Protein AF-M1SLQ1-F1 (afdb_monomer_lite)

Radius of gyration: 14.74 Å; chains: 1; bounding box: 36×29×38 Å

Sequence (103 aa):
MNTISGPLQENEYEKTIHELNREIVRLAFALNLDLSNHAYLHEFLTADIDRTHDHFHKRETLKGLIILRGQICIQVRDSGMEPLPGPIDESIYKLLQVHQSIE

Foldseek 3Di:
DDPPDDDCPVVNLVVVLVVLQVLLVVLCVVVVHQQAPLVSVLCLLPDDQPPPDPCSVSSVVSNVSVQVSLVVCVVCVVVVHHDDDHSHDNVSSVVVVVVVVPD

Secondary structure (DSSP, 8-state):
-----S---HHHHHHHHHHHHHHHHHHHHHTT--TT-HHHHHHHHHSPPPTTSTTHHHHHHHHHHHHHHHHHHHHHHHTTPPPPP-SS-HHHHHHHHHHHS--

pLDDT: mean 81.06, std 17.16, range [31.36, 97.62]

Structure (mmCIF, N/CA/C/O backbone):
data_AF-M1SLQ1-F1
#
_entry.id   AF-M1SLQ1-F1
#
loop_
_atom_site.group_PDB
_atom_site.id
_atom_site.type_symbol
_atom_site.label_atom_id
_atom_site.label_alt_id
_atom_site.label_comp_id
_atom_site.label_asym_id
_atom_site.label_entity_id
_atom_site.label_seq_id
_atom_site.pdbx_PDB_ins_code
_atom_site.Cartn_x
_atom_site.Cartn_y
_atom_site.Cartn_z
_atom_site.occupancy
_atom_site.B_iso_or_equiv
_atom_site.auth_seq_id
_atom_site.auth_comp_id
_atom_site.auth_asym_id
_atom_site.auth_atom_id
_atom_site.pdbx_PDB_model_num
ATOM 1 N N . MET A 1 1 ? 1.685 -16.994 25.619 1.00 31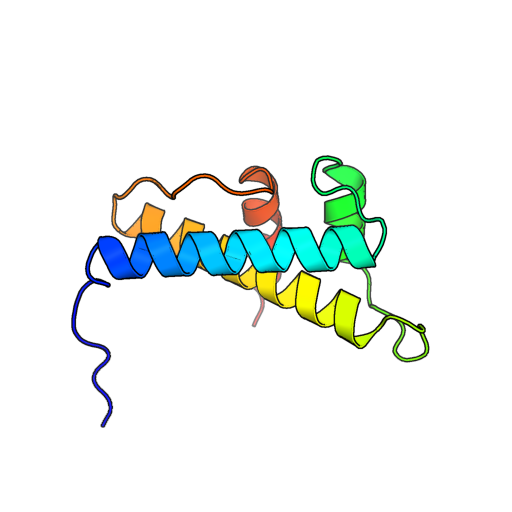.36 1 MET A N 1
ATOM 2 C CA . MET A 1 1 ? 0.460 -16.722 24.840 1.00 31.36 1 MET A CA 1
ATOM 3 C C . MET A 1 1 ? 0.300 -15.211 24.791 1.00 31.36 1 MET A C 1
ATOM 5 O O . MET A 1 1 ? -0.074 -14.637 25.801 1.00 31.36 1 MET A O 1
ATOM 9 N N . ASN A 1 2 ? 0.697 -14.565 23.688 1.00 34.50 2 ASN A N 1
ATOM 10 C CA . ASN A 1 2 ? 0.550 -13.114 23.528 1.00 34.50 2 ASN A CA 1
ATOM 11 C C . ASN A 1 2 ? -0.878 -12.819 23.079 1.00 34.50 2 ASN A C 1
ATOM 13 O O . ASN A 1 2 ? -1.208 -12.916 21.901 1.00 34.50 2 ASN A O 1
ATOM 17 N N . THR A 1 3 ? -1.729 -12.500 24.043 1.00 37.47 3 THR A N 1
ATOM 18 C CA . THR A 1 3 ? -3.023 -11.874 23.808 1.00 37.47 3 THR A CA 1
ATOM 19 C C . THR A 1 3 ? -2.779 -10.467 23.271 1.00 37.47 3 THR A C 1
ATOM 21 O O . THR A 1 3 ? -2.384 -9.577 24.022 1.00 37.47 3 THR A O 1
ATOM 24 N N . ILE A 1 4 ? -2.984 -10.261 21.969 1.00 48.84 4 ILE A N 1
ATOM 25 C CA . ILE A 1 4 ? -3.205 -8.919 21.423 1.00 48.84 4 ILE A CA 1
ATOM 26 C C . ILE A 1 4 ? -4.560 -8.490 21.999 1.00 48.84 4 ILE A C 1
ATOM 28 O O . ILE A 1 4 ? -5.605 -8.956 21.552 1.00 48.84 4 ILE A O 1
ATOM 32 N N . SER A 1 5 ? -4.562 -7.744 23.102 1.00 44.97 5 SER A N 1
ATOM 33 C CA . SER A 1 5 ? -5.791 -7.355 23.799 1.00 44.97 5 SER A CA 1
ATOM 34 C C . SER A 1 5 ? -5.766 -5.878 24.154 1.00 44.97 5 SER A C 1
ATOM 36 O O . SER A 1 5 ? -5.065 -5.453 25.067 1.00 44.97 5 SER A O 1
ATOM 38 N N . GLY A 1 6 ? -6.571 -5.136 23.398 1.00 42.94 6 GLY A N 1
ATOM 39 C CA . GLY A 1 6 ? -6.883 -3.718 23.523 1.00 42.94 6 GLY A CA 1
ATOM 40 C C . GLY A 1 6 ? -7.158 -3.151 22.125 1.00 42.94 6 GLY A C 1
ATOM 41 O O . GLY A 1 6 ? -6.425 -3.515 21.203 1.00 42.94 6 GLY A O 1
ATOM 42 N N . PRO A 1 7 ? -8.187 -2.303 21.910 1.00 49.53 7 PRO A N 1
ATOM 43 C CA . PRO A 1 7 ? -8.163 -1.439 20.735 1.00 49.53 7 PRO A CA 1
ATOM 44 C C . PRO A 1 7 ? -6.835 -0.682 20.805 1.00 49.53 7 PRO A C 1
ATOM 46 O O . PRO A 1 7 ? -6.463 -0.237 21.895 1.00 49.53 7 PRO A O 1
ATOM 49 N N . LEU A 1 8 ? -6.092 -0.600 19.695 1.00 52.12 8 LEU A N 1
ATOM 50 C CA . LEU A 1 8 ? -4.975 0.343 19.584 1.00 52.12 8 LEU A CA 1
ATOM 51 C C . LEU A 1 8 ? -5.443 1.639 20.245 1.00 52.12 8 LEU A C 1
ATOM 53 O O . LEU A 1 8 ? -6.507 2.139 19.868 1.00 52.12 8 LEU A O 1
ATOM 57 N N . GLN A 1 9 ? -4.741 2.121 21.278 1.00 62.34 9 GLN A N 1
ATOM 58 C CA . GLN A 1 9 ? -5.111 3.414 21.850 1.00 62.34 9 GLN A CA 1
ATOM 59 C C . GLN A 1 9 ? -5.166 4.385 20.671 1.00 62.34 9 GLN A C 1
ATOM 61 O O . GLN A 1 9 ? -4.297 4.317 19.809 1.00 62.34 9 GLN A O 1
ATOM 66 N N . GLU A 1 10 ? -6.206 5.205 20.558 1.00 62.00 10 GLU A N 1
ATOM 67 C CA . GLU A 1 10 ? -6.494 5.998 19.349 1.00 62.00 10 GLU A CA 1
ATOM 68 C C . GLU A 1 10 ? -5.238 6.727 18.812 1.00 62.00 10 GLU A C 1
ATOM 70 O O . GLU A 1 10 ? -4.924 6.670 17.623 1.00 62.00 10 GLU A O 1
ATOM 75 N N . ASN A 1 11 ? -4.406 7.225 19.734 1.00 70.88 11 ASN A N 1
ATOM 76 C CA . ASN A 1 11 ? -3.096 7.828 19.469 1.00 70.88 11 ASN A CA 1
ATOM 77 C C . ASN A 1 11 ? -2.052 6.881 18.829 1.00 70.88 11 ASN A C 1
ATOM 79 O O . ASN A 1 11 ? -1.230 7.309 18.019 1.00 70.88 11 ASN A O 1
ATOM 83 N N . GLU A 1 12 ? -2.026 5.602 19.202 1.00 81.75 12 GLU A N 1
ATOM 84 C CA . GLU A 1 12 ? -1.149 4.578 18.618 1.00 81.75 12 GLU A CA 1
ATOM 85 C C . GLU A 1 12 ? -1.613 4.161 17.222 1.00 81.75 12 GLU A C 1
ATOM 87 O O . GLU A 1 12 ? -0.771 3.918 16.353 1.00 81.75 12 GLU A O 1
ATOM 92 N N . TYR A 1 13 ? -2.927 4.115 16.984 1.00 83.81 13 TYR A N 1
ATOM 93 C CA . TYR A 1 13 ? -3.486 3.865 15.656 1.00 83.81 13 TYR A CA 1
ATOM 94 C C . TYR A 1 13 ? -3.124 4.997 14.691 1.00 83.81 13 TYR A C 1
ATOM 96 O O . TYR A 1 13 ? -2.512 4.737 13.653 1.00 83.81 13 TYR A O 1
ATOM 104 N N . GLU A 1 14 ? -3.412 6.248 15.060 1.00 88.00 14 GLU A N 1
ATOM 105 C CA . GLU A 1 14 ? -3.071 7.418 14.244 1.00 88.00 14 GLU A CA 1
ATOM 106 C C . GLU A 1 14 ? -1.581 7.470 13.924 1.00 88.00 14 GLU A C 1
ATOM 108 O O . GLU A 1 14 ? -1.186 7.587 12.760 1.00 88.00 14 GLU A O 1
ATOM 113 N N . LYS A 1 15 ? -0.732 7.312 14.946 1.00 90.12 15 LYS A N 1
ATOM 114 C CA . LYS A 1 15 ? 0.720 7.306 14.769 1.00 90.12 15 LYS A CA 1
ATOM 115 C C . LYS A 1 15 ? 1.165 6.200 13.813 1.00 90.12 15 LYS A C 1
ATOM 117 O O . LYS A 1 15 ? 1.951 6.465 12.905 1.00 90.12 15 LYS A O 1
ATOM 122 N N . THR A 1 16 ? 0.645 4.987 13.986 1.00 90.31 16 THR A N 1
ATOM 123 C CA . THR A 1 16 ? 0.984 3.835 13.140 1.00 90.31 16 THR A CA 1
ATOM 124 C C . THR A 1 16 ? 0.586 4.081 11.685 1.00 90.31 16 THR A C 1
ATOM 126 O O . THR A 1 16 ? 1.381 3.837 10.776 1.00 90.31 16 THR A O 1
ATOM 129 N N . ILE A 1 17 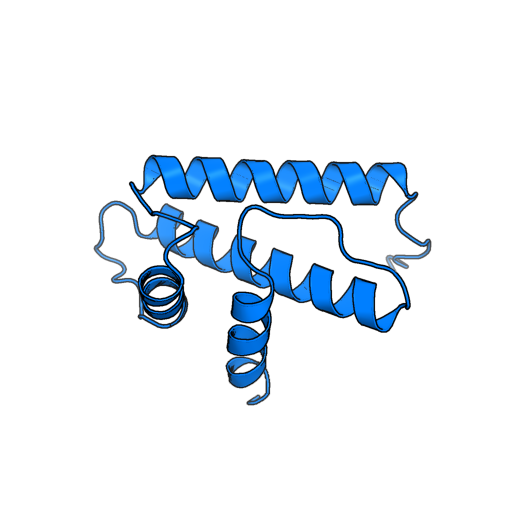? -0.612 4.625 11.444 1.00 93.31 17 ILE A N 1
ATOM 130 C CA . ILE A 1 17 ? -1.064 4.967 10.092 1.00 93.31 17 ILE A CA 1
ATOM 131 C C . ILE A 1 17 ? -0.215 6.082 9.484 1.00 93.31 17 ILE A C 1
ATOM 133 O O . ILE A 1 17 ? 0.163 5.990 8.315 1.00 93.31 17 ILE A O 1
ATOM 137 N N . HIS A 1 18 ? 0.134 7.113 10.252 1.00 93.56 18 HIS A N 1
ATOM 138 C CA . HIS A 1 18 ? 1.013 8.177 9.774 1.00 93.56 18 HIS A CA 1
ATOM 139 C C . HIS A 1 18 ? 2.404 7.661 9.400 1.00 93.56 18 HIS A C 1
ATOM 141 O O . HIS A 1 18 ? 2.941 8.049 8.360 1.00 93.56 18 HIS A O 1
ATOM 147 N N . GLU A 1 19 ? 2.987 6.779 10.210 1.00 95.00 19 GLU A N 1
ATOM 148 C CA . GLU A 1 19 ? 4.289 6.171 9.928 1.00 95.00 19 GLU A CA 1
ATOM 149 C C . GLU A 1 19 ? 4.239 5.275 8.686 1.00 95.00 19 GLU A C 1
ATOM 151 O O . GLU A 1 19 ? 5.110 5.391 7.821 1.00 95.00 19 GLU A O 1
ATOM 156 N N . LEU A 1 20 ? 3.184 4.468 8.540 1.00 9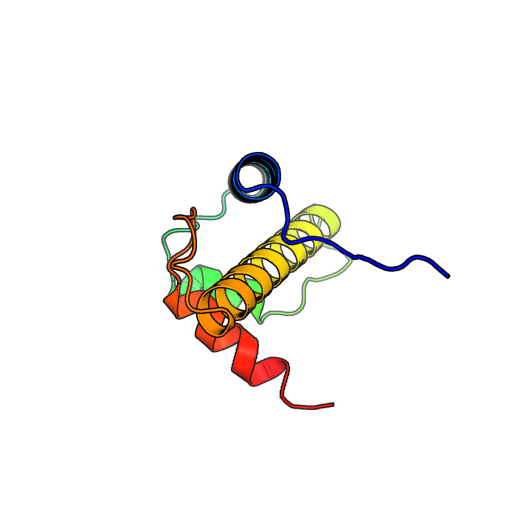5.62 20 LEU A N 1
ATOM 157 C CA . LEU A 1 20 ? 2.951 3.636 7.359 1.00 95.62 20 LEU A CA 1
ATOM 158 C C . LEU A 1 20 ? 2.784 4.481 6.087 1.00 95.62 20 LEU A C 1
ATOM 160 O O . LEU A 1 20 ? 3.471 4.247 5.092 1.00 95.62 20 LEU A O 1
ATOM 164 N N . ASN A 1 21 ? 1.928 5.505 6.128 1.00 95.88 21 ASN A N 1
ATOM 165 C CA . ASN A 1 21 ? 1.721 6.435 5.016 1.00 95.88 21 ASN A CA 1
ATOM 166 C C . ASN A 1 21 ? 3.037 7.125 4.618 1.00 95.88 21 ASN A C 1
ATOM 168 O O . ASN A 1 21 ? 3.344 7.243 3.431 1.00 95.88 21 ASN A O 1
ATOM 172 N N . ARG A 1 22 ? 3.837 7.559 5.602 1.00 97.12 22 ARG A N 1
ATOM 173 C CA . ARG A 1 22 ? 5.136 8.198 5.359 1.00 97.12 22 ARG A CA 1
ATOM 174 C C . ARG A 1 22 ? 6.099 7.252 4.649 1.00 97.12 22 ARG A C 1
ATOM 176 O O . ARG A 1 22 ? 6.783 7.681 3.722 1.00 97.12 22 ARG A O 1
ATOM 183 N N . GLU A 1 23 ? 6.161 5.990 5.057 1.00 97.62 23 GLU A N 1
ATOM 184 C CA . GLU A 1 23 ? 7.088 5.031 4.452 1.00 97.62 23 GLU A CA 1
ATOM 185 C C . GLU A 1 23 ? 6.665 4.632 3.029 1.00 97.62 23 GLU A C 1
ATOM 187 O O . GLU A 1 23 ? 7.518 4.550 2.144 1.00 97.62 23 GLU A O 1
ATOM 192 N N . ILE A 1 24 ? 5.355 4.518 2.768 1.00 96.69 24 ILE A N 1
ATOM 193 C CA . ILE A 1 24 ? 4.802 4.356 1.411 1.00 96.69 24 ILE A CA 1
ATOM 194 C C . ILE A 1 24 ? 5.244 5.517 0.511 1.00 96.69 24 ILE A C 1
ATOM 196 O O . ILE A 1 24 ? 5.798 5.285 -0.563 1.00 96.69 24 ILE A O 1
ATOM 200 N N . VAL A 1 25 ? 5.068 6.766 0.961 1.00 96.50 25 VAL A N 1
ATOM 201 C CA . VAL A 1 25 ? 5.460 7.958 0.187 1.00 96.50 25 VAL A CA 1
ATOM 202 C C . VAL A 1 25 ? 6.970 7.998 -0.060 1.00 96.50 25 VAL A C 1
ATOM 204 O O . VAL A 1 25 ? 7.403 8.292 -1.172 1.00 96.50 25 VAL A O 1
ATOM 207 N N . ARG A 1 26 ? 7.792 7.669 0.945 1.00 96.81 26 ARG A N 1
ATOM 208 C CA . ARG A 1 26 ? 9.259 7.662 0.808 1.00 96.81 26 ARG A CA 1
ATOM 209 C C . ARG A 1 26 ? 9.743 6.630 -0.204 1.00 96.81 26 ARG A C 1
ATOM 211 O O . ARG A 1 26 ? 10.622 6.939 -1.007 1.00 96.81 26 ARG A O 1
ATOM 218 N N . LEU A 1 27 ? 9.184 5.422 -0.177 1.00 96.69 27 LEU A N 1
ATOM 219 C CA . LEU A 1 27 ? 9.545 4.376 -1.131 1.00 96.69 27 LEU A CA 1
ATOM 220 C C . LEU A 1 27 ? 9.039 4.689 -2.537 1.00 96.69 27 LEU A C 1
ATOM 222 O O . LEU A 1 27 ? 9.788 4.497 -3.491 1.00 96.69 27 LEU A O 1
ATOM 226 N N . ALA A 1 28 ? 7.822 5.221 -2.670 1.00 95.19 28 ALA A N 1
ATOM 227 C CA . ALA A 1 28 ? 7.298 5.661 -3.958 1.00 95.19 28 ALA A CA 1
ATOM 228 C C . ALA A 1 28 ? 8.182 6.753 -4.576 1.00 95.19 28 ALA A C 1
ATOM 230 O O . ALA A 1 28 ? 8.587 6.636 -5.730 1.00 95.19 28 ALA A O 1
ATOM 231 N N . PHE A 1 29 ? 8.591 7.745 -3.778 1.00 94.62 29 PHE A N 1
ATOM 232 C CA . PHE A 1 29 ? 9.540 8.772 -4.205 1.00 94.62 29 PHE A CA 1
ATOM 233 C C . PHE A 1 29 ? 10.879 8.170 -4.653 1.00 94.62 29 PHE A C 1
ATOM 235 O O . PHE A 1 29 ? 11.365 8.482 -5.735 1.00 94.62 29 PHE A O 1
ATOM 242 N N . ALA A 1 30 ? 11.455 7.251 -3.870 1.00 94.44 30 ALA A N 1
ATOM 243 C CA . ALA A 1 30 ? 12.716 6.588 -4.215 1.00 94.44 30 ALA A CA 1
ATOM 244 C C . ALA A 1 30 ? 12.639 5.733 -5.496 1.00 94.44 30 ALA A C 1
ATOM 246 O O . ALA A 1 30 ? 13.672 5.420 -6.084 1.00 94.44 30 ALA A O 1
ATOM 247 N N . LEU A 1 31 ? 11.433 5.338 -5.906 1.00 92.62 31 LEU A N 1
ATOM 248 C CA . LEU A 1 31 ? 11.156 4.550 -7.105 1.00 92.62 31 LEU A CA 1
ATOM 249 C C . LEU A 1 31 ? 10.653 5.398 -8.283 1.00 92.62 31 LEU A C 1
ATOM 251 O O . LEU A 1 31 ? 10.384 4.833 -9.339 1.00 92.62 31 LEU A O 1
ATOM 255 N N . ASN A 1 32 ? 10.522 6.722 -8.117 1.00 92.19 32 ASN A N 1
ATOM 256 C CA . ASN A 1 32 ? 9.845 7.618 -9.064 1.00 92.19 32 ASN A CA 1
ATOM 257 C C . ASN A 1 32 ? 8.439 7.121 -9.453 1.00 92.19 32 ASN A C 1
ATOM 259 O O . ASN A 1 32 ? 8.037 7.188 -10.613 1.00 92.19 32 ASN A O 1
ATOM 263 N N . LEU A 1 33 ? 7.705 6.590 -8.473 1.00 91.00 33 LEU A N 1
ATOM 264 C CA . LEU A 1 33 ? 6.365 6.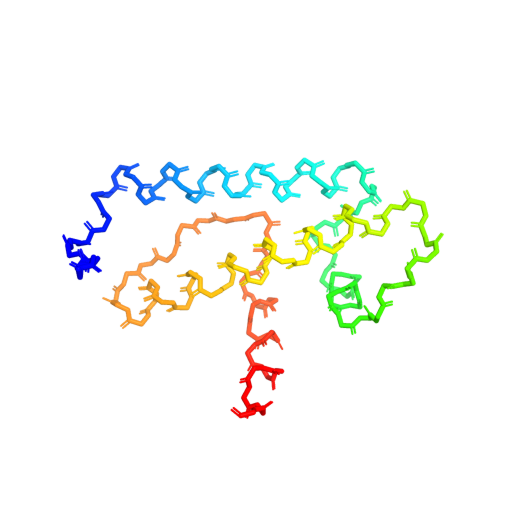044 -8.643 1.00 91.00 33 LEU A CA 1
ATOM 265 C C . LEU A 1 33 ? 5.310 7.086 -8.257 1.00 91.00 33 LEU A C 1
ATOM 267 O O . LEU A 1 33 ? 5.315 7.598 -7.138 1.00 91.00 33 LEU A O 1
ATOM 271 N N . ASP A 1 34 ? 4.379 7.360 -9.170 1.00 90.25 34 ASP A N 1
ATOM 272 C CA . ASP A 1 34 ? 3.230 8.231 -8.917 1.00 90.25 34 ASP A CA 1
ATOM 273 C C . ASP A 1 34 ? 2.082 7.440 -8.267 1.00 90.25 34 ASP A C 1
ATOM 275 O O . ASP A 1 34 ? 1.446 6.601 -8.906 1.00 90.25 34 ASP A O 1
ATOM 279 N N . LEU A 1 35 ? 1.817 7.720 -6.988 1.00 90.50 35 LEU A N 1
ATOM 280 C CA . LEU A 1 35 ? 0.753 7.075 -6.207 1.00 90.50 35 LEU A CA 1
ATOM 281 C C . LEU A 1 35 ? -0.659 7.549 -6.586 1.00 90.50 35 LEU A C 1
ATOM 283 O O . LEU A 1 35 ? -1.628 6.880 -6.236 1.00 90.50 35 LEU A O 1
ATOM 287 N N . SER A 1 36 ? -0.786 8.675 -7.295 1.00 88.50 36 SER A N 1
ATOM 288 C CA . SER A 1 36 ? -2.081 9.208 -7.739 1.00 88.50 36 SER A CA 1
ATOM 289 C C . SER A 1 36 ? -2.567 8.585 -9.052 1.00 88.50 36 SER A C 1
ATOM 291 O O . SER A 1 36 ? -3.752 8.652 -9.385 1.00 88.50 36 SER A O 1
ATOM 293 N N . ASN A 1 37 ? -1.670 7.935 -9.797 1.00 88.81 37 ASN A N 1
ATOM 294 C CA . ASN A 1 37 ? -2.004 7.276 -11.049 1.00 88.81 37 ASN A CA 1
ATOM 295 C C . ASN A 1 37 ? -2.550 5.865 -10.794 1.00 88.81 37 ASN A C 1
ATOM 297 O O . ASN A 1 37 ? -1.802 4.891 -10.709 1.00 88.81 37 ASN A O 1
ATOM 301 N N . HIS A 1 38 ? -3.877 5.751 -10.719 1.00 84.81 38 HIS A N 1
ATOM 302 C CA . HIS A 1 38 ? -4.566 4.487 -10.444 1.00 84.81 38 HIS A CA 1
ATOM 303 C C . HIS A 1 38 ? -4.201 3.343 -11.394 1.00 84.81 38 HIS A C 1
ATOM 305 O O . HIS A 1 38 ? -4.018 2.214 -10.941 1.00 84.81 38 HIS A O 1
ATOM 311 N N . ALA A 1 39 ? -4.088 3.612 -12.698 1.00 84.12 39 ALA A N 1
ATOM 312 C CA . ALA A 1 39 ? -3.786 2.576 -13.682 1.00 84.12 39 ALA A CA 1
ATOM 313 C C . ALA A 1 39 ? -2.366 2.027 -13.484 1.00 84.12 39 ALA A C 1
ATOM 315 O O . ALA A 1 39 ? -2.176 0.812 -13.424 1.00 84.12 39 ALA A O 1
ATOM 316 N N . TYR A 1 40 ? -1.394 2.925 -13.299 1.00 84.62 40 TYR A N 1
ATOM 317 C CA . TYR A 1 40 ? -0.008 2.545 -13.035 1.00 84.62 40 TYR A CA 1
ATOM 318 C C . TYR A 1 40 ? 0.139 1.815 -11.701 1.00 84.62 40 TYR A C 1
ATOM 320 O O . TYR A 1 40 ? 0.842 0.813 -11.609 1.00 84.62 40 TYR A O 1
ATOM 328 N N . LEU A 1 41 ? -0.549 2.288 -10.660 1.00 87.56 41 LEU A N 1
ATOM 329 C CA . LEU A 1 41 ? -0.500 1.666 -9.344 1.00 87.56 41 LEU A CA 1
ATOM 330 C C . LEU A 1 41 ? -1.111 0.260 -9.359 1.00 87.56 41 LEU A C 1
ATOM 332 O O . LEU A 1 41 ? -0.572 -0.649 -8.731 1.00 87.56 41 LEU A O 1
ATOM 336 N N . HIS A 1 42 ? -2.195 0.057 -10.107 1.00 86.06 42 HIS A N 1
ATOM 337 C CA . HIS A 1 42 ? -2.790 -1.262 -10.299 1.00 86.06 42 HIS A CA 1
ATOM 338 C C . HIS A 1 42 ? -1.834 -2.228 -11.013 1.00 86.06 42 HIS A C 1
ATOM 340 O O . HIS A 1 42 ? -1.613 -3.343 -10.537 1.00 86.06 42 HIS A O 1
ATOM 346 N N . GLU A 1 43 ? -1.237 -1.803 -12.130 1.00 87.25 43 GLU A N 1
ATOM 347 C CA . GLU A 1 43 ? -0.226 -2.594 -12.843 1.00 87.25 43 GLU A CA 1
ATOM 348 C C . GLU A 1 43 ? 0.961 -2.907 -11.930 1.00 87.25 43 GLU A C 1
ATOM 350 O O . GLU A 1 43 ? 1.366 -4.060 -11.809 1.00 87.25 43 GLU A O 1
ATOM 355 N N . PHE A 1 44 ? 1.465 -1.901 -11.210 1.00 88.44 44 PHE A N 1
ATOM 356 C CA . PHE A 1 44 ? 2.545 -2.074 -10.253 1.00 88.44 44 PHE A CA 1
ATOM 357 C C . PHE A 1 44 ? 2.204 -3.155 -9.233 1.00 88.44 44 PHE A C 1
ATOM 359 O O . PHE A 1 44 ? 3.007 -4.061 -9.053 1.00 88.44 44 PHE A O 1
ATOM 366 N N . LEU A 1 45 ? 1.031 -3.094 -8.594 1.00 87.69 45 LEU A N 1
ATOM 367 C CA . LEU A 1 45 ? 0.626 -4.035 -7.547 1.00 87.69 45 LEU A CA 1
ATOM 368 C C . LEU A 1 45 ? 0.445 -5.467 -8.069 1.00 87.69 45 LEU A C 1
ATOM 370 O O . LEU A 1 45 ? 0.820 -6.405 -7.366 1.00 87.69 45 LEU A O 1
ATOM 374 N N . THR A 1 46 ? -0.049 -5.638 -9.296 1.00 86.00 46 THR A N 1
ATOM 375 C CA . THR A 1 46 ? -0.376 -6.953 -9.879 1.00 86.00 46 THR A CA 1
ATOM 376 C C . THR A 1 46 ? 0.776 -7.614 -10.638 1.00 86.00 46 THR A C 1
ATOM 378 O O . THR A 1 46 ? 0.818 -8.837 -10.715 1.00 86.00 46 THR A O 1
ATOM 381 N N . ALA A 1 47 ? 1.727 -6.845 -11.171 1.00 86.25 47 ALA A N 1
ATOM 382 C CA . ALA A 1 47 ? 2.836 -7.388 -11.954 1.00 86.25 47 ALA A CA 1
ATOM 383 C C . ALA A 1 47 ? 3.872 -8.107 -11.081 1.00 86.25 47 ALA A C 1
ATOM 385 O O . ALA A 1 47 ? 4.296 -7.564 -10.061 1.00 86.25 47 ALA A O 1
ATOM 386 N N . ASP A 1 48 ? 4.366 -9.268 -11.505 1.00 84.44 48 ASP A N 1
ATOM 387 C CA . ASP A 1 48 ? 5.526 -9.886 -10.858 1.00 84.44 48 ASP A CA 1
ATOM 388 C C . ASP A 1 48 ? 6.742 -8.954 -10.930 1.00 84.44 48 ASP A C 1
ATOM 390 O O . ASP A 1 48 ? 7.057 -8.377 -11.976 1.00 84.44 48 ASP A O 1
ATOM 394 N N . ILE A 1 49 ? 7.439 -8.791 -9.804 1.00 84.25 49 ILE A N 1
ATOM 395 C CA . ILE A 1 49 ? 8.664 -7.996 -9.767 1.00 84.25 49 ILE A CA 1
ATOM 396 C C . ILE A 1 49 ? 9.835 -8.919 -10.083 1.00 84.25 49 ILE A C 1
ATOM 398 O O . ILE A 1 49 ? 10.139 -9.848 -9.334 1.00 84.25 49 ILE A O 1
ATOM 402 N N . ASP A 1 50 ? 10.526 -8.629 -11.183 1.00 84.44 50 ASP A N 1
ATOM 403 C CA . ASP A 1 50 ? 11.760 -9.320 -11.543 1.00 84.44 50 ASP A CA 1
ATOM 404 C C . ASP A 1 50 ? 12.790 -9.211 -10.405 1.00 84.44 50 ASP A C 1
ATOM 406 O O . ASP A 1 50 ? 13.175 -8.115 -9.982 1.00 84.44 50 ASP A O 1
ATOM 410 N N . ARG A 1 51 ? 13.258 -10.366 -9.920 1.00 82.81 51 ARG A N 1
ATOM 411 C CA . ARG A 1 51 ? 14.256 -10.480 -8.845 1.00 82.81 51 ARG A CA 1
ATOM 412 C C . ARG A 1 51 ? 15.603 -9.867 -9.209 1.00 82.81 51 ARG A C 1
ATOM 414 O O . ARG A 1 51 ? 16.374 -9.537 -8.314 1.00 82.81 51 ARG A O 1
ATOM 421 N N . THR A 1 52 ? 15.893 -9.735 -10.500 1.00 83.00 52 THR A N 1
ATOM 422 C CA . THR A 1 52 ? 17.129 -9.132 -11.007 1.00 83.00 52 THR A CA 1
ATOM 423 C C . THR A 1 52 ? 17.051 -7.610 -11.107 1.00 83.00 52 THR A C 1
ATOM 425 O O . THR A 1 52 ? 18.059 -6.960 -11.369 1.00 83.00 52 THR A O 1
ATOM 428 N N . HIS A 1 53 ? 15.883 -7.015 -10.854 1.00 83.50 53 HIS A N 1
ATOM 429 C CA . HIS A 1 53 ? 15.710 -5.573 -10.904 1.00 83.50 53 HIS A CA 1
ATOM 430 C C . HIS A 1 53 ? 16.495 -4.877 -9.782 1.00 83.50 53 HIS A C 1
ATOM 432 O O . HIS A 1 53 ? 16.327 -5.194 -8.605 1.00 83.50 53 HIS A O 1
ATOM 438 N N . ASP A 1 54 ? 17.223 -3.805 -10.114 1.00 82.94 54 ASP A N 1
ATOM 439 C CA . ASP A 1 54 ? 18.052 -3.005 -9.183 1.00 82.94 54 ASP A CA 1
ATOM 440 C C . ASP A 1 54 ? 17.313 -2.454 -7.947 1.00 82.94 54 ASP A C 1
ATOM 442 O O . ASP A 1 54 ? 17.904 -1.969 -6.978 1.00 82.94 54 ASP A O 1
ATOM 446 N N . HIS A 1 55 ? 15.984 -2.478 -7.977 1.00 89.06 55 HIS A N 1
ATOM 447 C CA . HIS A 1 55 ? 15.115 -1.960 -6.931 1.00 89.06 55 HIS A CA 1
ATOM 448 C C . HIS A 1 55 ? 14.120 -3.006 -6.432 1.00 89.06 55 HIS A C 1
ATOM 450 O O . HIS A 1 55 ? 13.173 -2.634 -5.743 1.00 89.06 55 HIS A O 1
ATOM 456 N N . PHE A 1 56 ? 14.346 -4.292 -6.729 1.00 90.62 56 PHE A N 1
ATOM 457 C CA . PHE A 1 56 ? 13.477 -5.411 -6.362 1.00 90.62 56 PHE A CA 1
ATOM 458 C C . PHE A 1 56 ? 12.969 -5.298 -4.920 1.00 90.62 56 PHE A C 1
ATOM 460 O O . PHE A 1 56 ? 11.773 -5.137 -4.698 1.00 90.62 56 PHE A O 1
ATOM 467 N N . HIS A 1 57 ? 13.878 -5.227 -3.941 1.00 93.00 57 HIS A N 1
ATOM 468 C CA . HIS A 1 57 ? 13.501 -5.136 -2.528 1.00 93.00 57 HIS A CA 1
ATOM 469 C C . HIS A 1 57 ? 12.671 -3.893 -2.187 1.00 93.00 57 HIS A C 1
ATOM 471 O O . HIS A 1 57 ? 11.765 -3.977 -1.363 1.00 93.00 57 HIS A O 1
ATOM 477 N N . LYS A 1 58 ? 12.945 -2.741 -2.814 1.00 93.94 58 LYS A N 1
ATOM 478 C CA . LYS A 1 58 ? 12.165 -1.515 -2.579 1.00 93.94 58 LYS A CA 1
ATOM 479 C C . LYS A 1 58 ? 10.757 -1.647 -3.152 1.00 93.94 58 LYS A C 1
ATOM 481 O O . LYS A 1 58 ? 9.805 -1.226 -2.505 1.00 93.94 58 LYS A O 1
ATOM 486 N N . ARG A 1 59 ? 10.633 -2.236 -4.346 1.00 93.69 59 ARG A N 1
ATOM 487 C CA . ARG A 1 59 ? 9.347 -2.453 -5.016 1.00 93.69 59 ARG A CA 1
ATOM 488 C C . ARG A 1 59 ? 8.503 -3.473 -4.240 1.00 93.69 59 ARG A C 1
ATOM 490 O O . ARG A 1 59 ? 7.357 -3.171 -3.935 1.00 93.69 59 ARG A O 1
ATOM 497 N N . GLU A 1 60 ? 9.089 -4.595 -3.822 1.00 93.06 60 GLU A N 1
ATOM 498 C CA . GLU A 1 60 ? 8.426 -5.602 -2.974 1.00 93.06 60 GLU A CA 1
ATOM 499 C C . GLU A 1 60 ? 7.981 -5.014 -1.630 1.00 93.06 60 GLU A C 1
ATOM 501 O O . GLU A 1 60 ? 6.833 -5.176 -1.220 1.00 93.06 60 GLU A O 1
ATOM 506 N N . THR A 1 61 ? 8.862 -4.257 -0.966 1.00 94.94 61 THR A N 1
ATOM 507 C CA . THR A 1 61 ? 8.520 -3.589 0.299 1.00 94.94 61 THR A CA 1
ATOM 508 C C . THR A 1 61 ? 7.367 -2.606 0.102 1.00 94.94 61 THR A C 1
ATOM 510 O O . THR A 1 61 ? 6.413 -2.625 0.875 1.00 94.94 61 THR A O 1
ATOM 513 N N . LEU A 1 62 ? 7.408 -1.779 -0.950 1.00 95.06 62 LEU A N 1
ATOM 514 C CA . LEU A 1 62 ? 6.329 -0.838 -1.252 1.00 95.06 62 LEU A CA 1
ATOM 515 C C . LEU A 1 62 ? 5.000 -1.573 -1.479 1.00 95.06 62 LEU A C 1
ATOM 517 O O . LEU A 1 62 ? 3.997 -1.182 -0.887 1.00 95.06 62 LEU A O 1
ATOM 521 N N . LYS A 1 63 ? 4.988 -2.663 -2.257 1.00 92.94 63 LYS A N 1
ATOM 522 C CA . LYS A 1 63 ? 3.786 -3.495 -2.431 1.00 92.94 63 LYS A CA 1
ATOM 523 C C . LYS A 1 63 ? 3.237 -4.000 -1.104 1.00 92.94 63 LYS A C 1
ATOM 525 O O . LYS A 1 63 ? 2.052 -3.819 -0.833 1.00 92.94 63 LYS A O 1
ATOM 530 N N . GLY A 1 64 ? 4.093 -4.597 -0.274 1.00 92.62 64 GLY A N 1
ATOM 531 C CA . GLY A 1 64 ? 3.698 -5.132 1.027 1.00 92.62 64 GLY A CA 1
ATOM 532 C C . GLY A 1 64 ? 3.080 -4.068 1.936 1.00 92.62 64 GLY A C 1
ATOM 533 O O . GLY A 1 64 ? 2.041 -4.309 2.544 1.00 92.62 64 GLY A O 1
ATOM 534 N N . LEU A 1 65 ? 3.659 -2.864 1.976 1.00 95.00 65 LEU A N 1
ATOM 535 C CA . LEU A 1 65 ? 3.129 -1.752 2.773 1.00 95.00 65 LEU A CA 1
ATOM 536 C C . LEU A 1 65 ? 1.779 -1.243 2.252 1.00 95.00 65 LEU A C 1
ATOM 538 O O . LEU A 1 65 ? 0.894 -0.944 3.052 1.00 95.00 65 LEU A O 1
ATOM 542 N N . ILE A 1 66 ? 1.595 -1.170 0.931 1.00 92.94 66 ILE A N 1
ATOM 543 C CA . ILE A 1 66 ? 0.316 -0.771 0.322 1.00 92.94 66 ILE A CA 1
ATOM 544 C C . ILE A 1 66 ? -0.772 -1.805 0.627 1.00 92.94 66 ILE A C 1
ATOM 546 O O . ILE A 1 66 ? -1.886 -1.436 1.002 1.00 92.94 66 ILE A O 1
ATOM 550 N N . ILE A 1 67 ? -0.443 -3.096 0.527 1.00 90.94 67 ILE A N 1
ATOM 551 C CA . ILE A 1 67 ? -1.356 -4.190 0.877 1.00 90.94 67 ILE A CA 1
ATOM 552 C C . ILE A 1 67 ? -1.734 -4.118 2.357 1.00 90.94 67 ILE A C 1
ATOM 554 O O . ILE A 1 67 ? -2.922 -4.121 2.681 1.00 90.94 67 ILE A O 1
ATOM 558 N N . LEU A 1 68 ? -0.748 -3.976 3.248 1.00 91.88 68 LEU A N 1
ATOM 559 C CA . LEU A 1 68 ? -0.979 -3.823 4.684 1.00 91.88 68 LEU A CA 1
ATOM 560 C C . LEU A 1 68 ? -1.888 -2.620 4.977 1.00 91.88 68 LEU A C 1
ATOM 562 O O . LEU A 1 68 ? -2.832 -2.727 5.760 1.00 91.88 68 LEU A O 1
ATOM 566 N N . ARG A 1 69 ? -1.652 -1.480 4.316 1.00 92.12 69 ARG A N 1
ATOM 567 C CA . ARG A 1 69 ? -2.478 -0.277 4.478 1.00 92.12 69 ARG A CA 1
ATOM 568 C C . ARG A 1 69 ? -3.931 -0.517 4.078 1.00 92.12 69 ARG A C 1
ATOM 570 O O . ARG A 1 69 ? -4.829 -0.054 4.787 1.00 92.12 69 ARG A O 1
ATOM 577 N N . GLY A 1 70 ? -4.146 -1.246 2.984 1.00 89.38 70 GLY A N 1
ATOM 578 C CA . GLY A 1 70 ? -5.470 -1.652 2.527 1.00 89.38 70 GLY A CA 1
ATOM 579 C C . GLY A 1 70 ? -6.171 -2.576 3.518 1.00 89.38 70 GLY A C 1
ATOM 580 O O . GLY A 1 70 ? -7.319 -2.324 3.873 1.00 89.38 70 GLY A O 1
ATOM 581 N N . GLN A 1 71 ? -5.467 -3.585 4.035 1.00 87.75 71 GLN A N 1
ATOM 582 C CA . GLN A 1 71 ? -5.998 -4.500 5.052 1.00 87.75 71 GLN A CA 1
ATOM 583 C C . GLN A 1 71 ? -6.427 -3.759 6.323 1.00 87.75 71 GLN A C 1
ATOM 585 O O . GLN A 1 71 ? -7.511 -4.017 6.841 1.00 87.75 71 GLN A O 1
ATOM 590 N N . ILE A 1 72 ? -5.636 -2.784 6.782 1.00 88.50 72 ILE A N 1
ATOM 591 C CA . ILE A 1 72 ? -6.007 -1.962 7.940 1.00 88.50 72 ILE A CA 1
ATOM 592 C C . ILE A 1 72 ? -7.243 -1.099 7.637 1.00 88.50 72 ILE A C 1
ATOM 594 O O . ILE A 1 72 ? -8.142 -1.029 8.469 1.00 88.50 72 ILE A O 1
ATOM 598 N N . CYS A 1 73 ? -7.336 -0.477 6.450 1.00 88.38 73 CYS A N 1
ATOM 599 C CA . CYS A 1 73 ? -8.543 0.259 6.025 1.00 88.38 73 CYS A CA 1
ATOM 600 C C . CYS A 1 73 ? -9.804 -0.610 6.128 1.00 88.38 73 CYS A C 1
ATOM 602 O O . CYS A 1 73 ? -10.834 -0.152 6.619 1.00 88.38 73 CYS A O 1
ATOM 604 N N . ILE A 1 74 ? -9.718 -1.859 5.667 1.00 85.50 74 ILE A N 1
ATOM 605 C CA . ILE A 1 74 ? -10.833 -2.810 5.687 1.00 85.50 74 ILE A CA 1
ATOM 606 C C . ILE A 1 74 ? -11.218 -3.147 7.129 1.00 85.50 74 ILE A C 1
ATOM 608 O O . ILE A 1 74 ? -12.369 -2.966 7.504 1.00 85.50 74 ILE A O 1
ATOM 612 N N . GLN A 1 75 ? -10.250 -3.539 7.963 1.00 85.50 75 GLN A N 1
ATOM 613 C CA . GLN A 1 75 ? -10.499 -3.900 9.364 1.00 85.50 75 GLN A CA 1
ATOM 614 C C . GLN A 1 75 ? -11.125 -2.753 10.170 1.00 85.50 75 GLN A C 1
ATOM 616 O O . GLN A 1 75 ? -12.037 -2.971 10.966 1.00 85.50 75 GLN A O 1
ATOM 621 N N . VAL A 1 76 ? -10.658 -1.521 9.952 1.00 86.12 76 VAL A N 1
ATOM 622 C CA . VAL A 1 76 ? -11.191 -0.321 10.614 1.00 86.12 76 VAL A CA 1
ATOM 623 C C . VAL A 1 76 ? -12.638 -0.075 10.190 1.00 86.12 76 VAL A C 1
ATOM 625 O O . VAL A 1 76 ? -13.501 0.130 11.045 1.00 86.12 76 VAL A O 1
ATOM 628 N N . ARG A 1 77 ? -12.935 -0.202 8.894 1.00 85.19 77 ARG A N 1
ATOM 629 C CA . ARG A 1 77 ? -14.304 -0.091 8.379 1.00 85.19 77 ARG A CA 1
ATOM 630 C C . ARG A 1 77 ? -15.227 -1.169 8.939 1.00 85.19 77 ARG A C 1
ATOM 632 O O . ARG A 1 77 ? -16.335 -0.849 9.362 1.00 85.19 77 ARG A O 1
ATOM 639 N N . ASP A 1 78 ? -14.768 -2.416 8.984 1.00 85.88 78 ASP A N 1
ATOM 640 C CA . ASP A 1 78 ? -15.539 -3.547 9.512 1.00 85.88 78 ASP A CA 1
ATOM 641 C C . ASP A 1 78 ? -15.832 -3.388 11.014 1.00 85.88 78 ASP A C 1
ATOM 643 O O . ASP A 1 78 ? -16.843 -3.88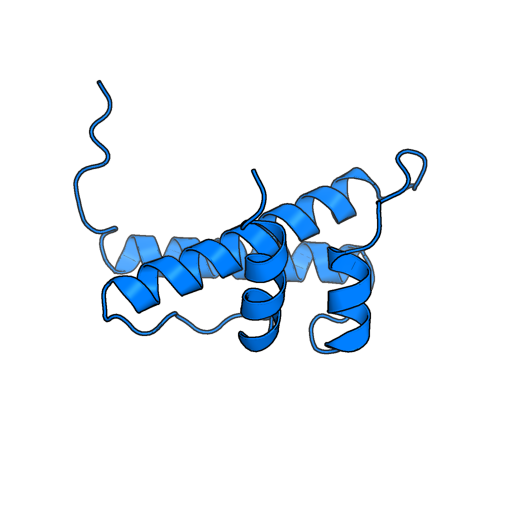4 11.511 1.00 85.88 78 ASP A O 1
ATOM 647 N N . SER A 1 79 ? -14.994 -2.634 11.735 1.00 83.38 79 SER A N 1
ATOM 648 C CA . SER A 1 79 ? -15.227 -2.251 13.133 1.00 83.38 79 SER A CA 1
ATOM 649 C C . SER A 1 79 ? -16.196 -1.069 13.325 1.00 83.38 79 SER A C 1
ATOM 651 O O . SER A 1 79 ? -16.481 -0.694 14.461 1.00 83.38 79 SER A O 1
ATOM 653 N N . GLY A 1 80 ? -16.720 -0.486 12.240 1.00 86.31 80 GLY A N 1
ATOM 654 C CA . GLY A 1 80 ? -17.639 0.658 12.273 1.00 86.31 80 GLY A CA 1
ATOM 655 C C . GLY A 1 80 ? -16.959 2.026 12.394 1.00 86.31 80 GLY A C 1
ATOM 656 O O . GLY A 1 80 ? -17.644 3.018 12.635 1.00 86.31 80 GLY A O 1
ATOM 657 N N . MET A 1 81 ? -15.636 2.089 12.228 1.00 86.06 81 MET A N 1
ATOM 658 C CA . MET A 1 81 ? -14.852 3.326 12.253 1.00 86.06 81 MET A CA 1
ATOM 659 C C . MET A 1 81 ? -14.493 3.785 10.834 1.00 86.06 81 MET A C 1
ATOM 661 O O . MET A 1 81 ? -14.396 2.980 9.905 1.00 86.06 81 MET A O 1
ATOM 665 N N . GLU A 1 82 ? -14.265 5.085 10.657 1.00 87.75 82 GLU A N 1
ATOM 666 C CA . GLU A 1 82 ? -13.779 5.633 9.390 1.00 87.75 82 GLU A CA 1
ATOM 667 C C . GLU A 1 82 ? -12.246 5.511 9.313 1.00 87.75 82 GLU A C 1
ATOM 669 O O . GLU A 1 82 ? -11.552 5.952 10.234 1.00 87.75 82 GLU A O 1
ATOM 674 N N . PRO A 1 83 ? -11.682 4.907 8.250 1.00 87.56 83 PRO A N 1
ATOM 675 C CA . PRO A 1 83 ? -10.238 4.869 8.073 1.00 87.56 83 PRO A CA 1
ATOM 676 C C . PRO A 1 83 ? -9.649 6.271 7.932 1.00 87.56 83 PRO A C 1
ATOM 678 O O . PRO A 1 83 ? -10.179 7.120 7.221 1.00 87.56 83 PRO A O 1
ATOM 681 N N . LEU A 1 84 ? -8.488 6.490 8.548 1.00 89.75 84 LEU A N 1
ATOM 682 C CA . LEU A 1 84 ? -7.730 7.723 8.344 1.00 89.75 84 LEU A CA 1
ATOM 683 C C . LEU A 1 84 ? -7.338 7.893 6.866 1.00 89.75 84 LEU A C 1
ATOM 685 O O . LEU A 1 84 ? -7.153 6.892 6.165 1.00 89.75 84 LEU A O 1
ATOM 689 N N . PRO A 1 85 ? -7.126 9.131 6.386 1.00 90.31 85 PRO A N 1
ATOM 690 C CA . PRO A 1 85 ? -6.687 9.374 5.018 1.00 90.31 85 PRO A CA 1
ATOM 691 C C . PRO A 1 85 ? -5.302 8.766 4.733 1.00 90.31 85 PRO A C 1
ATOM 693 O O . PRO A 1 85 ? -4.507 8.452 5.629 1.00 90.31 85 PRO A O 1
ATOM 696 N N . GLY A 1 86 ? -4.995 8.581 3.452 1.00 89.06 86 GLY A N 1
ATOM 697 C CA . GLY A 1 86 ? -3.735 8.000 2.999 1.00 89.06 86 GLY A CA 1
ATOM 698 C C . GLY A 1 86 ? -3.294 8.531 1.637 1.00 89.06 86 GLY A C 1
ATOM 699 O O . GLY A 1 86 ? -4.046 9.244 0.979 1.00 89.06 86 GLY A O 1
ATOM 700 N N . PRO A 1 87 ? -2.068 8.193 1.207 1.00 87.81 87 PRO A N 1
ATOM 701 C CA . PRO A 1 87 ? -1.494 8.673 -0.051 1.00 87.81 87 PRO A CA 1
ATOM 702 C C . PRO A 1 87 ? -2.039 7.952 -1.296 1.00 87.81 87 PRO A C 1
ATOM 704 O O . PRO A 1 87 ? -1.627 8.271 -2.406 1.00 87.81 87 PRO A O 1
ATOM 707 N N . ILE A 1 88 ? -2.908 6.956 -1.115 1.00 87.62 88 ILE A N 1
ATOM 708 C CA . ILE A 1 88 ? -3.483 6.116 -2.166 1.00 87.62 88 ILE A CA 1
ATOM 709 C C . ILE A 1 88 ? -4.996 6.136 -1.993 1.00 87.62 88 ILE A C 1
ATOM 711 O O . ILE A 1 88 ? -5.489 5.993 -0.870 1.00 87.62 88 ILE A O 1
ATOM 715 N N . ASP A 1 89 ? -5.709 6.289 -3.105 1.00 83.44 89 ASP A N 1
ATOM 716 C CA . ASP A 1 89 ? -7.166 6.229 -3.138 1.00 83.44 89 ASP A CA 1
ATOM 717 C C . ASP A 1 89 ? -7.671 4.861 -2.673 1.00 83.44 89 ASP A C 1
ATOM 719 O O . ASP A 1 89 ? -7.190 3.806 -3.095 1.00 83.44 89 ASP A O 1
ATOM 723 N N . GLU A 1 90 ? -8.679 4.870 -1.808 1.00 75.00 90 GLU A N 1
ATOM 724 C CA . GLU A 1 90 ? -9.179 3.644 -1.199 1.00 75.00 90 GLU A CA 1
ATOM 725 C C . GLU A 1 90 ? -9.781 2.644 -2.193 1.00 75.00 90 GLU A C 1
ATOM 727 O O . GLU A 1 90 ? -9.853 1.447 -1.899 1.00 75.00 90 GLU A O 1
ATOM 732 N N . SER A 1 91 ? -10.221 3.098 -3.370 1.00 78.44 91 SER A N 1
ATOM 733 C CA . SER A 1 91 ? -10.709 2.215 -4.431 1.00 78.44 91 SER A CA 1
ATOM 734 C C . SER A 1 91 ? -9.645 1.215 -4.891 1.00 78.44 91 SER A C 1
ATOM 736 O O . SER A 1 91 ? -9.996 0.092 -5.257 1.00 78.44 91 SER A O 1
ATOM 738 N N . ILE A 1 92 ? -8.357 1.554 -4.766 1.00 79.00 92 ILE A N 1
ATOM 739 C CA . ILE A 1 92 ? -7.237 0.654 -5.066 1.00 79.00 92 ILE A CA 1
ATOM 740 C C . ILE A 1 92 ? -7.197 -0.531 -4.099 1.00 79.00 92 ILE A C 1
ATOM 742 O O . ILE A 1 92 ? -6.921 -1.658 -4.511 1.00 79.00 92 ILE A O 1
ATOM 746 N N . TYR A 1 93 ? -7.545 -0.333 -2.826 1.00 75.81 93 TYR A N 1
ATOM 747 C CA . TYR A 1 93 ? -7.544 -1.422 -1.845 1.00 75.81 93 TYR A CA 1
ATOM 748 C C . TYR A 1 93 ? -8.644 -2.455 -2.105 1.00 75.81 93 TYR A C 1
ATOM 750 O O . TYR A 1 93 ? -8.457 -3.636 -1.812 1.00 75.81 93 TYR A O 1
ATOM 758 N N . LYS A 1 94 ? -9.764 -2.048 -2.718 1.00 70.44 94 LYS A N 1
ATOM 759 C CA . LYS A 1 94 ? -10.829 -2.979 -3.129 1.00 70.44 94 LYS A CA 1
ATOM 760 C C . LYS A 1 94 ? -10.345 -3.971 -4.194 1.00 70.44 94 LYS A C 1
ATOM 762 O O . LYS A 1 94 ? -10.807 -5.105 -4.224 1.00 70.44 94 LYS A O 1
ATOM 767 N N . LEU A 1 95 ? -9.384 -3.576 -5.033 1.00 66.50 95 LEU A N 1
ATOM 768 C CA . LEU A 1 95 ? -8.807 -4.430 -6.081 1.00 66.50 95 LEU A CA 1
ATOM 769 C C . LEU A 1 95 ? -7.884 -5.514 -5.499 1.00 66.50 95 LEU A C 1
ATOM 771 O O . LEU A 1 95 ? -7.808 -6.626 -6.025 1.00 66.50 95 LEU A O 1
ATOM 775 N N . LEU A 1 96 ? -7.229 -5.219 -4.374 1.00 62.31 96 LEU A N 1
ATOM 776 C CA . LEU A 1 96 ? -6.369 -6.172 -3.665 1.00 62.31 96 LEU A CA 1
ATOM 777 C C . LEU A 1 96 ? -7.171 -7.283 -2.963 1.00 62.31 96 LEU A C 1
ATOM 779 O O . LEU A 1 96 ? -6.672 -8.399 -2.838 1.00 62.31 96 LEU A O 1
ATOM 783 N N . GLN A 1 97 ? -8.425 -7.028 -2.568 1.00 60.97 97 GLN A N 1
ATOM 784 C CA . GLN A 1 97 ? -9.302 -8.048 -1.968 1.00 60.97 97 GLN A CA 1
ATOM 785 C C . GLN A 1 97 ? -9.679 -9.177 -2.942 1.00 60.97 97 GLN A C 1
ATOM 787 O O . GLN A 1 97 ? -9.855 -10.321 -2.520 1.00 60.97 97 GLN A O 1
ATOM 792 N N . VAL A 1 98 ? -9.760 -8.884 -4.247 1.00 50.97 98 VAL A N 1
ATOM 793 C CA . VAL A 1 98 ? -10.103 -9.881 -5.281 1.00 50.97 98 VAL A CA 1
ATOM 794 C C . VAL A 1 98 ? -9.046 -10.991 -5.357 1.00 50.97 98 VAL A C 1
ATOM 796 O O . VAL A 1 98 ? -9.377 -12.136 -5.644 1.00 50.97 98 VAL A O 1
ATOM 799 N N . HIS A 1 99 ? -7.794 -10.676 -5.022 1.00 45.97 99 HIS A N 1
ATOM 800 C CA . HIS A 1 99 ? -6.667 -11.607 -5.104 1.00 45.97 99 HIS A CA 1
ATOM 801 C C . HIS A 1 99 ? -6.380 -12.353 -3.789 1.00 45.97 99 HIS A C 1
ATOM 803 O O . HIS A 1 99 ? -5.648 -13.333 -3.810 1.00 45.97 99 HIS A O 1
ATOM 809 N N . GLN A 1 100 ? -6.957 -11.930 -2.654 1.00 46.16 100 GLN A N 1
ATOM 810 C CA . GLN A 1 100 ? -6.823 -12.628 -1.360 1.00 46.16 100 GLN A CA 1
ATOM 811 C C . GLN A 1 100 ? -7.959 -13.630 -1.090 1.00 46.16 100 GLN A C 1
ATOM 813 O O . GLN A 1 100 ? -7.920 -14.348 -0.099 1.00 46.16 100 GLN A O 1
ATOM 818 N N . SER A 1 101 ? -8.972 -13.688 -1.962 1.00 37.97 101 SER A N 1
ATOM 819 C CA . SER A 1 101 ? -10.135 -14.582 -1.821 1.00 37.97 101 SER A CA 1
ATOM 820 C C . SER A 1 101 ? -9.919 -15.978 -2.434 1.00 37.97 101 SER A C 1
ATOM 822 O O . SER A 1 101 ? -10.876 -16.733 -2.593 1.00 37.97 101 SER A O 1
A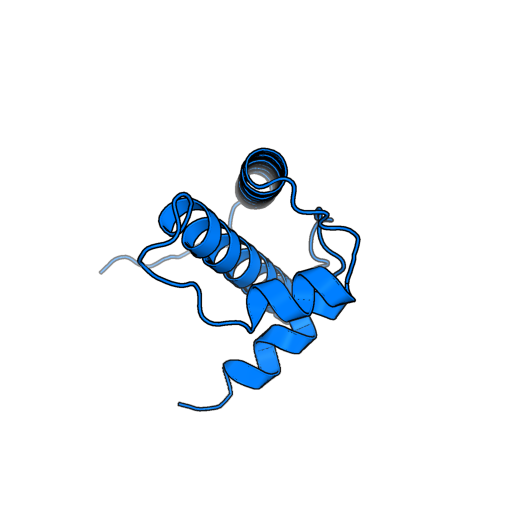TOM 824 N N . ILE A 1 102 ? -8.682 -16.315 -2.809 1.00 39.72 102 ILE A N 1
ATOM 825 C CA . ILE A 1 102 ? -8.294 -17.631 -3.324 1.00 39.72 102 ILE A CA 1
ATOM 826 C C . ILE A 1 102 ? -7.037 -18.070 -2.571 1.00 39.72 102 ILE A C 1
ATOM 828 O O . ILE A 1 102 ? -5.932 -17.792 -3.021 1.00 39.72 102 ILE A O 1
ATOM 832 N N . GLU A 1 103 ? -7.236 -18.690 -1.408 1.00 34.66 103 GLU A N 1
ATOM 833 C CA . GLU A 1 103 ? -6.476 -19.831 -0.860 1.00 34.66 103 GLU A CA 1
ATOM 834 C C . GLU A 1 103 ? -7.147 -20.348 0.422 1.00 34.66 103 GLU A C 1
ATOM 836 O O . GLU A 1 103 ? -7.438 -19.532 1.327 1.00 34.66 103 GLU A O 1
#